Protein AF-A0A3B0YY53-F1 (afdb_monomer_lite)

Sequence (146 aa):
MTKHFKSIISTAMLLATLGLGVSSASVAAGEPSLGHKIKDALTNKHGYNKHGFDRRGYNRYGYNKHGYDRNGYNQRGLNKHGQRANGYKRGHYNRNGYNRNGYNRLGYNKHGYNQRGYNRHGINSRGRYLKRHDRRIRHRRRVRSH

pLDDT: mean 70.24, std 18.64, range [37.22, 94.38]

Radius of gyration: 38.45 Å; chains: 1; bounding box: 75×38×125 Å

Secondary structure (DSSP, 8-state):
---------------------------------HHHHHHHHTB-TTS-BTTSB-TTSBBTTS-BTTSB-TTSBBTTSBBTTSBBTTSBBTTSBBTTSBBTTS-BTTSB-TTS-BTTSB-TTSBBTTSPBPHHHHHHHHHHHHHT--

Organism: NCBI:txid652676

Structure (mmCIF, N/CA/C/O backbone):
data_AF-A0A3B0YY53-F1
#
_entry.id   AF-A0A3B0YY53-F1
#
loop_
_atom_site.group_PDB
_atom_site.id
_atom_site.type_symbol
_atom_site.label_atom_id
_atom_site.label_alt_id
_atom_site.label_comp_id
_atom_site.label_asym_id
_atom_site.label_entity_id
_atom_site.label_seq_id
_atom_site.pdbx_PDB_ins_code
_atom_site.Cartn_x
_atom_site.Cartn_y
_atom_site.Cartn_z
_atom_site.occupancy
_atom_site.B_iso_or_equiv
_atom_site.auth_seq_id
_atom_site.auth_comp_id
_atom_site.auth_asym_id
_atom_site.auth_atom_id
_atom_site.pdbx_PDB_model_num
ATOM 1 N N . MET A 1 1 ? -4.020 1.609 84.030 1.00 39.28 1 MET A N 1
ATOM 2 C CA . MET A 1 1 ? -2.943 1.525 83.015 1.00 39.28 1 MET A CA 1
ATOM 3 C C . MET A 1 1 ? -2.758 0.049 82.704 1.00 39.28 1 MET A C 1
ATOM 5 O O . MET A 1 1 ? -2.604 -0.692 83.650 1.00 39.28 1 MET A O 1
ATOM 9 N N . THR A 1 2 ? -2.849 -0.510 81.507 1.00 41.22 2 THR A N 1
ATOM 10 C CA . THR A 1 2 ? -2.841 -0.034 80.121 1.00 41.22 2 THR A CA 1
ATOM 11 C C . THR A 1 2 ? -3.139 -1.274 79.273 1.00 41.22 2 THR A C 1
ATOM 13 O O . THR A 1 2 ? -2.523 -2.289 79.557 1.00 41.22 2 THR A O 1
ATOM 16 N N . LYS A 1 3 ? -3.959 -1.125 78.216 1.00 45.88 3 LYS A N 1
ATOM 17 C CA . LYS A 1 3 ? -3.710 -1.634 76.844 1.00 45.88 3 LYS A CA 1
ATOM 18 C C . LYS A 1 3 ? -3.548 -3.165 76.691 1.00 45.88 3 LYS A C 1
ATOM 20 O O . LYS A 1 3 ? -2.757 -3.785 77.366 1.00 45.88 3 LYS A O 1
ATOM 25 N N . HIS A 1 4 ? -4.080 -3.876 75.712 1.00 46.91 4 HIS A N 1
ATOM 26 C CA . HIS A 1 4 ? -4.929 -3.665 74.546 1.00 46.91 4 HIS A CA 1
ATOM 27 C C . HIS A 1 4 ? -4.781 -4.978 73.748 1.00 46.91 4 HIS A C 1
ATOM 29 O O . HIS A 1 4 ? -3.714 -5.582 73.787 1.00 46.91 4 HIS A O 1
ATOM 35 N N . PHE A 1 5 ? -5.787 -5.313 72.937 1.00 46.19 5 PHE A N 1
ATOM 36 C CA . PHE A 1 5 ? -5.655 -6.040 71.665 1.00 46.19 5 PHE A CA 1
ATOM 37 C C . PHE A 1 5 ? -4.968 -7.419 71.656 1.00 46.19 5 PHE A C 1
ATOM 39 O O . PHE A 1 5 ? -3.747 -7.513 71.731 1.00 46.19 5 PHE A O 1
ATOM 46 N N . LYS A 1 6 ? -5.759 -8.458 71.341 1.00 47.47 6 LYS A N 1
ATOM 47 C CA . LYS A 1 6 ? -5.551 -9.415 70.223 1.00 47.47 6 LYS A CA 1
ATOM 48 C C . LYS A 1 6 ? -6.680 -10.467 70.266 1.00 47.47 6 LYS A C 1
ATOM 50 O O . LYS A 1 6 ? -6.771 -11.232 71.209 1.00 47.47 6 LYS A O 1
ATOM 55 N N . SER A 1 7 ? -7.638 -10.410 69.332 1.00 42.72 7 SER A N 1
ATOM 56 C CA . SER A 1 7 ? -7.668 -11.268 68.122 1.00 42.72 7 SER A CA 1
ATOM 57 C C . SER A 1 7 ? -8.617 -12.477 68.301 1.00 42.72 7 SER A C 1
ATOM 59 O O . SER A 1 7 ? -8.204 -13.527 68.770 1.00 42.72 7 SER A O 1
ATOM 61 N N . ILE A 1 8 ? -9.943 -12.354 68.144 1.00 50.94 8 ILE A N 1
ATOM 62 C CA . ILE A 1 8 ? -10.752 -12.507 66.899 1.00 50.94 8 ILE A CA 1
ATOM 63 C C . ILE A 1 8 ? -10.548 -13.834 66.113 1.00 50.94 8 ILE A C 1
ATOM 65 O O . ILE A 1 8 ? -11.312 -14.116 65.201 1.00 50.94 8 ILE A O 1
ATOM 69 N N . ILE A 1 9 ? -9.620 -14.726 66.482 1.00 48.22 9 ILE A N 1
ATOM 70 C CA . ILE A 1 9 ? -9.306 -15.912 65.646 1.00 48.22 9 ILE A CA 1
ATOM 71 C C . ILE A 1 9 ? -9.806 -17.257 66.216 1.00 48.22 9 ILE A C 1
ATOM 73 O O . ILE A 1 9 ? -9.736 -18.271 65.534 1.00 48.22 9 ILE A O 1
ATOM 77 N N . SER A 1 10 ? -10.421 -17.309 67.401 1.00 42.78 10 SER A N 1
ATOM 78 C CA . SER A 1 10 ? -10.832 -18.595 68.006 1.00 42.78 10 SER A CA 1
ATOM 79 C C . SER A 1 10 ? -12.336 -18.906 67.946 1.00 42.78 10 SER A C 1
ATOM 81 O O . SER A 1 10 ? -12.850 -19.598 68.817 1.00 42.78 10 SER A O 1
ATOM 83 N N . THR A 1 11 ? -13.060 -18.414 66.937 1.00 47.97 11 THR A N 1
ATOM 84 C CA . THR A 1 11 ? -14.425 -18.884 66.600 1.00 47.97 11 THR A CA 1
ATOM 85 C C . THR A 1 11 ? -14.417 -19.808 65.379 1.00 47.97 11 THR A C 1
ATOM 87 O O . THR A 1 11 ? -15.397 -19.916 64.645 1.00 47.97 11 THR A O 1
ATOM 90 N N . ALA A 1 12 ? -13.292 -20.483 65.145 1.00 43.09 12 ALA A N 1
ATOM 91 C CA . ALA A 1 12 ? -13.251 -21.661 64.299 1.00 43.09 12 ALA A CA 1
ATOM 92 C C . ALA A 1 12 ? -13.717 -22.875 65.116 1.00 43.09 12 ALA A C 1
ATOM 94 O O . ALA A 1 12 ? -13.235 -23.097 66.221 1.00 43.09 12 ALA A O 1
ATOM 95 N N . MET A 1 13 ? -14.594 -23.673 64.508 1.00 48.56 13 MET A N 1
ATOM 96 C CA . MET A 1 13 ? -15.033 -25.004 64.942 1.00 48.56 13 MET A CA 1
ATOM 97 C C . MET A 1 13 ? -15.995 -25.088 66.129 1.00 48.56 13 MET A C 1
ATOM 99 O O . MET A 1 13 ? -15.588 -25.318 67.257 1.00 48.56 13 MET A O 1
ATOM 103 N N . LEU A 1 14 ? -17.293 -25.085 65.832 1.00 43.91 14 LEU A N 1
ATOM 104 C CA . LEU A 1 14 ? -18.275 -25.966 66.480 1.00 43.91 14 LEU A CA 1
ATOM 105 C C . LEU A 1 14 ? -19.521 -25.960 65.584 1.00 43.91 14 LEU A C 1
ATOM 107 O O . LEU A 1 14 ? -20.269 -24.996 65.534 1.00 43.91 14 LEU A O 1
ATOM 111 N N . LEU A 1 15 ? -19.567 -26.866 64.613 1.00 45.25 15 LEU A N 1
ATOM 112 C CA . LEU A 1 15 ? -20.169 -28.201 64.703 1.00 45.25 15 LEU A CA 1
ATOM 113 C C . LEU A 1 15 ? -21.525 -28.185 63.991 1.00 45.25 15 LEU A C 1
ATOM 115 O O . LEU A 1 15 ? -22.517 -27.642 64.469 1.00 45.25 15 LEU A O 1
ATOM 119 N N . ALA A 1 16 ? -21.508 -28.783 62.800 1.00 45.69 16 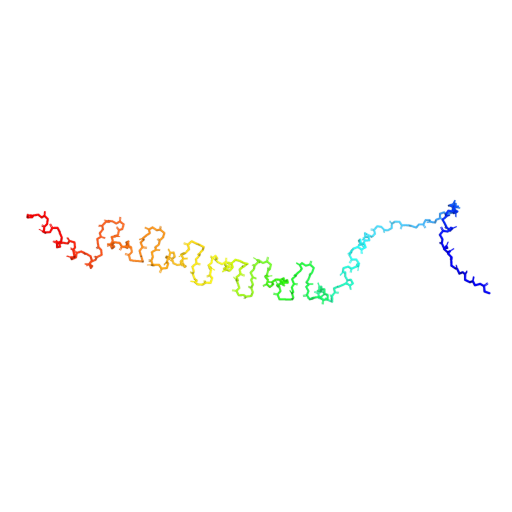ALA A N 1
ATOM 120 C CA . ALA A 1 16 ? -22.678 -29.120 62.017 1.00 45.69 16 ALA A CA 1
ATOM 121 C C . ALA A 1 16 ? -23.669 -29.900 62.887 1.00 45.69 16 ALA A C 1
ATOM 123 O O . ALA A 1 16 ? -23.350 -30.978 63.388 1.00 45.69 16 ALA A O 1
ATOM 124 N N . THR A 1 17 ? -24.869 -29.356 63.050 1.00 47.91 17 THR A N 1
ATOM 125 C CA . THR A 1 17 ? -26.007 -30.083 63.604 1.00 47.91 17 THR A CA 1
ATOM 126 C C . THR A 1 17 ? -27.105 -30.139 62.553 1.00 47.91 17 THR A C 1
ATOM 128 O O . THR A 1 17 ? -27.501 -29.144 61.952 1.00 47.91 17 THR A O 1
ATOM 131 N N . LEU A 1 18 ? -27.485 -31.382 62.279 1.00 47.38 18 LEU A N 1
ATOM 132 C CA . LEU A 1 18 ? -28.494 -31.851 61.347 1.00 47.38 18 LEU A CA 1
ATOM 133 C C . LEU A 1 18 ? -29.833 -31.133 61.553 1.00 47.38 18 LEU A C 1
ATOM 135 O O . LEU A 1 18 ? -30.328 -31.054 62.673 1.00 47.38 18 LEU A O 1
ATOM 139 N N . GLY A 1 19 ? -30.453 -30.683 60.463 1.00 37.22 19 GLY A N 1
ATOM 140 C CA . GLY A 1 19 ? -31.774 -30.071 60.511 1.00 37.22 19 GLY A CA 1
ATOM 141 C C . GLY A 1 19 ? -32.479 -30.127 59.163 1.00 37.22 19 GLY A C 1
ATOM 142 O O . GLY A 1 19 ? -32.198 -29.317 58.293 1.00 37.22 19 GLY A O 1
ATOM 143 N N . LEU A 1 20 ? -33.367 -31.117 59.042 1.00 40.38 20 LEU A N 1
ATOM 144 C CA . LEU A 1 20 ? -34.712 -31.046 58.456 1.00 40.38 20 LEU A CA 1
ATOM 145 C C . LEU A 1 20 ? -34.868 -30.389 57.072 1.00 40.38 20 LEU A C 1
ATOM 147 O O . LEU A 1 20 ? -34.657 -29.199 56.868 1.00 40.38 20 LEU A O 1
ATOM 151 N N . GLY A 1 21 ? -35.329 -31.204 56.123 1.00 44.34 21 GLY A N 1
ATOM 152 C CA . GLY A 1 21 ? -35.610 -30.789 54.759 1.00 44.34 21 GLY A CA 1
ATOM 153 C C . GLY A 1 21 ? -36.740 -29.774 54.601 1.00 44.34 21 GLY A C 1
ATOM 154 O O . GLY A 1 21 ? -37.571 -29.572 55.478 1.00 44.34 21 GLY A O 1
ATOM 155 N N . VAL A 1 22 ? -36.794 -29.217 53.394 1.00 38.56 22 VAL A N 1
ATOM 156 C CA . VAL A 1 22 ? -38.011 -28.718 52.754 1.00 38.56 22 VAL A CA 1
ATOM 157 C C . VAL A 1 22 ? -37.838 -28.857 51.246 1.00 38.56 22 VAL A C 1
ATOM 159 O O . VAL A 1 22 ? -36.915 -28.312 50.643 1.00 38.56 22 VAL A O 1
ATOM 162 N N . SER A 1 23 ? -38.739 -29.636 50.656 1.00 49.38 23 SER A N 1
ATOM 163 C CA . SER A 1 23 ? -38.983 -29.742 49.225 1.00 49.38 23 SER A CA 1
ATOM 164 C C . SER A 1 23 ? -39.189 -28.368 48.591 1.00 49.38 23 SER A C 1
ATOM 166 O O . SER A 1 23 ? -39.955 -27.559 49.106 1.00 49.38 23 SER A O 1
ATOM 168 N N . SER A 1 24 ? -38.620 -28.135 47.410 1.00 37.81 24 SER A N 1
ATOM 169 C CA . SER A 1 24 ? -39.294 -27.310 46.403 1.00 37.81 24 SER A CA 1
ATOM 170 C C . SER A 1 24 ? -38.782 -27.621 44.997 1.00 37.81 24 SER A C 1
ATOM 172 O O . SER A 1 24 ? -37.591 -27.600 44.708 1.00 37.81 24 SER A O 1
ATOM 174 N N . ALA A 1 25 ? -39.757 -27.990 44.170 1.00 38.81 25 ALA A N 1
ATOM 175 C CA . ALA A 1 25 ? -39.775 -28.143 42.724 1.00 38.81 25 ALA A CA 1
ATOM 176 C C . ALA A 1 25 ? -38.559 -27.606 41.948 1.00 38.81 25 ALA A C 1
ATOM 178 O O . ALA A 1 25 ? -38.327 -26.402 41.846 1.00 38.81 25 ALA A O 1
ATOM 179 N N . SER A 1 26 ? -37.873 -28.516 41.261 1.00 40.53 26 SER A N 1
ATOM 180 C CA . SER A 1 26 ? -36.994 -28.216 40.137 1.00 40.53 26 SER A CA 1
ATOM 181 C C . SER A 1 26 ? -37.820 -27.787 38.916 1.00 40.53 26 SER A C 1
ATOM 183 O O . SER A 1 26 ? -38.028 -28.553 37.976 1.00 40.53 26 SER A O 1
ATOM 185 N N . VAL A 1 27 ? -38.281 -26.533 38.895 1.00 41.53 27 VAL A N 1
ATOM 186 C CA . VAL A 1 27 ? -38.627 -25.879 37.626 1.00 41.53 27 VAL A CA 1
ATOM 187 C C . VAL A 1 27 ? -37.312 -25.514 36.948 1.00 41.53 27 VAL A C 1
ATOM 189 O O . VAL A 1 27 ? -3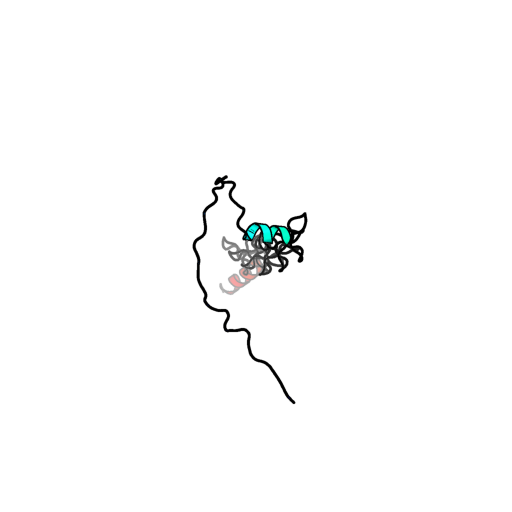6.651 -24.536 37.288 1.00 41.53 27 VAL A O 1
ATOM 192 N N . ALA A 1 28 ? -36.919 -26.359 35.998 1.00 41.69 28 ALA A N 1
ATOM 193 C CA . ALA A 1 28 ? -35.795 -26.158 35.100 1.00 41.69 28 ALA A CA 1
ATOM 194 C C . ALA A 1 28 ? -36.073 -24.994 34.128 1.00 41.69 28 ALA A C 1
ATOM 196 O O . ALA A 1 28 ? -36.286 -25.191 32.935 1.00 41.69 28 ALA A O 1
ATOM 197 N N . ALA A 1 29 ? -36.056 -23.763 34.633 1.00 41.75 29 ALA A N 1
ATOM 198 C CA . ALA A 1 29 ? -35.690 -22.602 33.837 1.00 41.75 29 ALA A CA 1
ATOM 199 C C . ALA A 1 29 ? -34.184 -22.430 34.039 1.00 41.75 29 ALA A C 1
ATOM 201 O O . ALA A 1 29 ? -33.741 -22.153 35.150 1.00 41.75 29 ALA A O 1
ATOM 202 N N . GLY A 1 30 ? -33.387 -22.694 33.000 1.00 44.03 30 GLY A N 1
ATOM 203 C CA . GLY A 1 30 ? -31.932 -22.580 33.071 1.00 44.03 30 GLY A CA 1
ATOM 204 C C . GLY A 1 30 ? -31.527 -21.200 33.582 1.00 44.03 30 GLY A C 1
ATOM 205 O O . GLY A 1 30 ? -31.584 -20.228 32.831 1.00 44.03 30 GLY A O 1
ATOM 206 N N . GLU A 1 31 ? -31.140 -21.126 34.859 1.00 45.38 31 GLU A N 1
ATOM 207 C CA . GLU A 1 31 ? -30.597 -19.924 35.481 1.00 45.38 31 GLU A CA 1
ATOM 208 C C . GLU A 1 31 ? -29.462 -19.411 34.586 1.00 45.38 31 GLU A C 1
ATOM 210 O O . GLU A 1 31 ? -28.474 -20.131 34.378 1.00 45.38 31 GLU A O 1
ATOM 215 N N . PRO A 1 32 ? -29.563 -18.195 34.017 1.00 49.69 32 PRO A N 1
ATOM 216 C CA . PRO A 1 32 ? -28.441 -17.615 33.310 1.00 49.69 32 PRO A CA 1
ATOM 217 C C . PRO A 1 32 ? -27.302 -17.518 34.319 1.00 49.69 32 PRO A C 1
ATOM 219 O O . PRO A 1 32 ? -27.423 -16.837 35.341 1.00 49.69 32 PRO A O 1
ATOM 222 N N . SER A 1 33 ? -26.224 -18.260 34.044 1.00 55.44 33 SER A N 1
ATOM 223 C CA . SER A 1 33 ? -25.061 -18.374 34.923 1.00 55.44 33 SER A CA 1
ATOM 224 C C . SER A 1 33 ? -24.681 -17.005 35.476 1.00 55.44 33 SER A C 1
ATOM 226 O O . SER A 1 33 ? -24.724 -16.015 34.749 1.00 55.44 33 SER A O 1
ATOM 228 N N . LEU A 1 34 ? -24.309 -16.935 36.756 1.00 50.62 34 LEU A N 1
ATOM 229 C CA . LEU A 1 34 ? -24.021 -15.697 37.501 1.00 50.62 34 LEU A CA 1
ATOM 230 C C . LEU A 1 34 ? -23.142 -14.687 36.720 1.00 50.62 34 LEU A C 1
ATOM 232 O O . LEU A 1 34 ? -23.264 -13.476 36.881 1.00 50.62 34 LEU A O 1
ATOM 236 N N . GLY A 1 35 ? -22.300 -15.179 35.803 1.00 52.78 35 GLY A N 1
ATOM 237 C CA . GLY A 1 35 ? -21.492 -14.373 34.888 1.00 52.78 35 GLY A CA 1
ATOM 238 C C . GLY A 1 35 ? -22.247 -13.607 33.787 1.00 52.78 35 GLY A C 1
ATOM 239 O O . GLY A 1 35 ? -21.655 -12.695 33.215 1.00 52.78 35 GLY A O 1
ATOM 240 N N . HIS A 1 36 ? -23.500 -13.934 33.462 1.00 49.69 36 HIS A N 1
ATOM 241 C CA . HIS A 1 36 ? -24.369 -13.161 32.562 1.00 49.69 36 HIS A CA 1
ATOM 242 C C . HIS A 1 36 ? -25.027 -11.984 33.293 1.00 49.69 36 HIS A C 1
ATOM 244 O O . HIS A 1 36 ? -24.934 -10.859 32.807 1.00 49.69 36 HIS A O 1
ATOM 250 N N . LYS A 1 37 ? -25.551 -12.201 34.510 1.00 51.56 37 LYS A N 1
ATOM 251 C CA . LYS A 1 37 ? -26.177 -11.143 35.332 1.00 51.56 37 LYS A CA 1
ATOM 252 C C . LYS A 1 37 ? -25.212 -9.978 35.626 1.00 51.56 37 LYS A C 1
ATOM 254 O O . LYS A 1 37 ? -25.613 -8.820 35.598 1.00 51.56 37 LYS A O 1
ATOM 259 N N . ILE A 1 38 ? -23.917 -10.259 35.819 1.00 54.19 38 ILE A N 1
ATOM 260 C CA . ILE A 1 38 ? -22.887 -9.220 36.043 1.00 54.19 38 ILE A CA 1
ATOM 261 C C . ILE A 1 38 ? -22.572 -8.427 34.757 1.00 54.19 38 ILE A C 1
ATOM 263 O O . ILE A 1 38 ? -22.243 -7.243 34.817 1.00 54.19 38 ILE A O 1
ATOM 267 N N . LYS A 1 39 ? -22.658 -9.055 33.577 1.00 52.38 39 LYS A N 1
ATOM 268 C CA . LYS A 1 39 ? -22.300 -8.417 32.294 1.00 52.38 39 LYS A CA 1
ATOM 269 C C . LYS A 1 39 ? -23.371 -7.439 31.821 1.00 52.38 39 LYS A C 1
ATOM 271 O O . LYS A 1 39 ? -23.022 -6.373 31.308 1.00 52.38 39 LYS A O 1
ATOM 276 N N . ASP A 1 40 ? -24.634 -7.776 32.053 1.00 55.16 40 ASP A N 1
ATOM 277 C CA . ASP A 1 40 ? -25.769 -6.916 31.714 1.00 55.16 40 ASP A CA 1
ATOM 278 C C . ASP A 1 40 ? -25.823 -5.681 32.633 1.00 55.16 40 ASP A C 1
ATOM 280 O O . ASP A 1 40 ? -26.140 -4.589 32.176 1.00 55.16 40 ASP A O 1
ATOM 284 N N . ALA A 1 41 ? -25.371 -5.801 33.888 1.00 57.84 41 ALA A N 1
ATOM 285 C CA . ALA A 1 41 ? -25.250 -4.667 34.812 1.00 57.84 41 ALA A CA 1
ATOM 286 C C . ALA A 1 41 ? -24.133 -3.662 34.442 1.00 57.84 41 ALA A C 1
ATOM 288 O O . ALA A 1 41 ? -24.160 -2.514 34.881 1.00 57.84 41 ALA A O 1
ATOM 289 N N . LEU A 1 42 ? -23.138 -4.069 33.642 1.00 59.59 42 LEU A N 1
ATOM 290 C CA . LEU A 1 42 ? -21.984 -3.235 33.264 1.00 59.59 42 LEU A CA 1
ATOM 291 C C . LEU A 1 42 ? -22.111 -2.586 31.876 1.00 59.59 42 LEU A C 1
ATOM 293 O O . LEU A 1 42 ? -21.199 -1.863 31.453 1.00 59.59 42 LEU A O 1
ATOM 297 N N . THR A 1 43 ? -23.198 -2.857 31.150 1.00 64.38 43 THR A N 1
ATOM 298 C CA . THR A 1 43 ? -23.445 -2.335 29.802 1.00 64.38 43 THR A CA 1
ATOM 299 C C . THR A 1 43 ? -24.663 -1.411 29.789 1.00 64.38 43 THR A C 1
ATOM 301 O O . THR A 1 43 ? -25.647 -1.629 30.482 1.00 64.38 43 THR A O 1
ATOM 304 N N . ASN A 1 44 ? -24.589 -0.318 29.029 1.00 71.06 44 ASN A N 1
ATOM 305 C CA . ASN A 1 44 ? -25.702 0.614 28.866 1.00 71.06 44 ASN A CA 1
ATOM 306 C C . ASN A 1 44 ? -26.841 -0.019 28.038 1.00 71.06 44 ASN A C 1
ATOM 308 O O . ASN A 1 44 ? -26.674 -1.086 27.451 1.00 71.06 44 ASN A O 1
ATOM 312 N N . LYS A 1 45 ? -27.978 0.682 27.902 1.00 70.62 45 LYS A N 1
ATOM 313 C CA . LYS A 1 45 ? -29.144 0.268 27.084 1.00 70.62 45 LYS A CA 1
ATOM 314 C C . LYS A 1 45 ? -28.797 -0.128 25.633 1.00 70.62 45 LYS A C 1
ATOM 316 O O . LYS A 1 45 ? -29.586 -0.785 24.965 1.00 70.62 45 LYS A O 1
ATOM 321 N N . HIS A 1 46 ? -27.623 0.263 25.143 1.00 70.00 46 HIS A N 1
ATOM 322 C CA . HIS A 1 46 ? -27.130 -0.031 23.801 1.00 70.00 46 HIS A CA 1
ATOM 323 C C . HIS A 1 46 ? -26.089 -1.169 23.761 1.00 70.00 46 HIS A C 1
ATOM 325 O O . HIS A 1 46 ? -25.507 -1.419 22.709 1.00 70.00 46 HIS A O 1
ATOM 331 N N . GLY A 1 47 ? -25.836 -1.862 24.877 1.00 78.00 47 GLY A N 1
ATOM 332 C CA . GLY A 1 47 ? -24.893 -2.981 24.957 1.00 78.00 47 GLY A CA 1
ATOM 333 C C . GLY A 1 47 ? -23.414 -2.575 25.000 1.00 78.00 47 GLY A C 1
ATOM 334 O O . GLY A 1 47 ? -22.550 -3.422 24.759 1.00 78.00 47 GLY A O 1
ATOM 335 N N . TYR A 1 48 ? -23.107 -1.305 25.296 1.00 79.44 48 TYR A N 1
ATOM 336 C CA . TYR A 1 48 ? -21.738 -0.791 25.424 1.00 79.44 48 TYR A CA 1
ATOM 337 C C . TYR A 1 48 ? -21.339 -0.627 26.888 1.00 79.44 48 TYR A C 1
ATOM 339 O O . TYR A 1 48 ? -22.124 -0.155 27.707 1.00 79.44 48 TYR A O 1
ATOM 347 N N . ASN A 1 49 ? -20.106 -0.992 27.225 1.00 80.12 49 ASN A N 1
ATOM 348 C CA . ASN A 1 49 ? -19.561 -0.822 28.568 1.00 80.12 49 ASN A CA 1
ATOM 349 C C . ASN A 1 49 ? -19.333 0.665 28.909 1.00 80.12 49 ASN A C 1
ATOM 351 O O . ASN A 1 49 ? -19.454 1.542 28.052 1.00 80.12 49 ASN A O 1
ATOM 355 N N . LYS A 1 50 ? -18.914 0.955 30.148 1.00 78.75 50 LYS A N 1
ATOM 356 C CA . LYS A 1 50 ? -18.546 2.316 30.603 1.00 78.75 50 LYS A CA 1
ATOM 357 C C . LYS A 1 50 ? -17.487 3.030 29.745 1.00 78.75 50 LYS A C 1
ATOM 359 O O . LYS A 1 50 ? -17.359 4.245 29.812 1.00 78.75 50 LYS A O 1
ATOM 364 N N . HIS A 1 51 ? -16.724 2.285 28.948 1.00 76.69 51 HIS A N 1
ATOM 365 C CA . HIS A 1 51 ? -15.714 2.810 28.028 1.00 76.69 51 HIS A CA 1
ATOM 366 C C . HIS A 1 51 ? -16.241 2.974 26.591 1.00 76.69 51 HIS A C 1
ATOM 368 O O . HIS A 1 51 ? -15.476 3.328 25.698 1.00 76.69 51 HIS A O 1
ATOM 374 N N . GLY A 1 52 ? -17.531 2.720 26.348 1.00 82.44 52 GLY A N 1
ATOM 375 C CA . GLY A 1 52 ? -18.172 2.881 25.046 1.00 82.44 52 GLY A CA 1
ATOM 376 C C . GLY A 1 52 ? -17.901 1.751 24.050 1.00 82.44 52 GLY A C 1
ATOM 377 O O . GLY A 1 52 ? -18.063 1.979 22.853 1.00 82.44 52 GLY A O 1
ATOM 378 N N . PHE A 1 53 ? -17.499 0.558 24.507 1.00 86.62 53 PHE A N 1
ATOM 379 C CA . PHE A 1 53 ? -17.236 -0.618 23.662 1.00 86.62 53 PHE A CA 1
ATOM 380 C C . PHE A 1 53 ? -18.264 -1.733 23.887 1.00 86.62 53 PHE A C 1
ATOM 382 O O . PHE A 1 53 ? -18.666 -1.987 25.020 1.00 86.62 53 PHE A O 1
ATOM 389 N N . ASP A 1 54 ? -18.675 -2.397 22.807 1.00 85.06 54 ASP A N 1
ATOM 390 C CA . ASP A 1 54 ? -19.596 -3.529 22.830 1.00 85.06 54 ASP A CA 1
ATOM 391 C C . ASP A 1 54 ? -18.943 -4.774 23.458 1.00 85.06 54 ASP A C 1
ATOM 393 O O . ASP A 1 54 ? -17.744 -4.805 23.760 1.00 85.06 54 ASP A O 1
ATOM 397 N N . ARG A 1 55 ? -19.719 -5.853 23.611 1.00 82.00 55 ARG A N 1
ATOM 398 C CA . ARG A 1 55 ? -19.223 -7.153 24.106 1.00 82.00 55 ARG A CA 1
ATOM 399 C C . ARG A 1 55 ? -18.059 -7.735 23.291 1.00 82.00 55 ARG A C 1
ATOM 401 O O . ARG A 1 55 ? -17.363 -8.618 23.785 1.00 82.00 55 ARG A O 1
ATOM 408 N N . ARG A 1 56 ? -17.865 -7.285 22.049 1.00 80.88 56 ARG A N 1
ATOM 409 C CA . ARG A 1 56 ? -16.779 -7.707 21.153 1.00 80.88 56 ARG A CA 1
ATOM 410 C C . ARG A 1 56 ? -15.591 -6.733 21.180 1.00 80.88 56 ARG A C 1
ATOM 412 O O . ARG A 1 56 ? -14.610 -6.973 20.484 1.00 80.88 56 ARG A O 1
ATOM 419 N N . GLY A 1 57 ? -15.651 -5.668 21.984 1.00 86.62 57 GLY A N 1
ATOM 420 C CA . GLY A 1 57 ? -14.591 -4.676 22.136 1.00 86.62 57 GLY A CA 1
ATOM 421 C C . GLY A 1 57 ? -14.581 -3.578 21.069 1.00 86.62 57 GLY A C 1
ATOM 422 O O . GLY A 1 57 ? -13.536 -2.954 20.881 1.00 86.62 57 GLY A O 1
ATOM 423 N N . TYR A 1 58 ? -15.698 -3.332 20.376 1.00 88.69 58 TYR A N 1
ATOM 424 C CA . TYR A 1 58 ? -15.835 -2.310 19.330 1.00 88.69 58 TYR A CA 1
ATOM 425 C C . TYR A 1 58 ? -16.759 -1.175 19.769 1.00 88.69 58 TYR A C 1
ATOM 427 O O . TYR A 1 58 ? -17.802 -1.403 20.372 1.00 88.69 58 TYR A O 1
ATOM 435 N N . ASN A 1 59 ? -16.388 0.061 19.460 1.00 87.50 59 ASN A N 1
ATOM 436 C CA . ASN A 1 59 ? -17.189 1.235 19.771 1.00 87.50 59 ASN A CA 1
ATOM 437 C C . ASN A 1 59 ? -18.425 1.346 18.863 1.00 87.50 59 ASN A C 1
ATOM 439 O O . ASN A 1 59 ? -18.618 0.555 17.937 1.00 87.50 59 ASN A O 1
ATOM 443 N N . ARG A 1 60 ? -19.254 2.369 19.096 1.00 85.94 60 ARG A N 1
ATOM 444 C CA . ARG A 1 60 ? -20.446 2.667 18.275 1.00 85.94 60 ARG A CA 1
ATOM 445 C C . ARG A 1 60 ? -20.171 2.869 16.781 1.00 85.94 60 ARG A C 1
ATOM 447 O O . ARG A 1 60 ? -21.074 2.725 15.972 1.00 85.94 60 ARG A O 1
ATOM 454 N N . TYR A 1 61 ? -18.934 3.202 16.424 1.00 82.44 61 TYR A N 1
ATOM 455 C CA . TYR A 1 61 ? -18.486 3.373 15.043 1.00 82.44 61 TYR A CA 1
ATOM 456 C C . TYR A 1 61 ? -17.884 2.085 14.461 1.00 82.44 61 TYR A C 1
ATOM 458 O O . TYR A 1 61 ? -17.381 2.093 13.343 1.00 82.44 61 TYR A O 1
ATOM 466 N N . GLY A 1 62 ? -17.908 0.979 15.210 1.00 87.31 62 GLY A N 1
ATOM 467 C CA . GLY A 1 62 ? -17.390 -0.312 14.776 1.00 87.31 62 GLY A CA 1
ATOM 468 C C . GLY A 1 62 ? -15.874 -0.466 14.889 1.00 87.31 62 GLY A C 1
ATOM 469 O O . GLY A 1 62 ? -15.352 -1.423 14.326 1.00 87.31 62 GLY A O 1
ATOM 470 N N . TYR A 1 63 ? -15.172 0.412 15.618 1.00 90.19 63 TYR A N 1
ATOM 471 C CA . TYR A 1 63 ? -13.715 0.362 15.807 1.00 90.19 63 TYR A CA 1
ATOM 472 C C . TYR A 1 63 ? -13.329 -0.092 17.216 1.00 90.19 63 TYR A C 1
ATOM 474 O O . TYR A 1 63 ? -13.930 0.323 18.204 1.00 90.19 63 TYR A O 1
ATOM 482 N N . ASN A 1 64 ? -12.297 -0.921 17.324 1.00 89.62 64 ASN A N 1
ATOM 483 C CA . ASN A 1 64 ? -11.739 -1.343 18.603 1.00 89.62 64 ASN A CA 1
ATOM 484 C C . ASN A 1 64 ? -10.939 -0.218 19.285 1.00 89.62 64 ASN A C 1
ATOM 486 O O . ASN A 1 64 ? -10.729 0.855 18.718 1.00 89.62 64 ASN A O 1
ATOM 490 N N . LYS A 1 65 ? -10.434 -0.477 20.498 1.00 88.25 65 LYS A N 1
ATOM 491 C CA . LYS A 1 65 ? -9.599 0.477 21.260 1.00 88.25 65 LYS A CA 1
ATOM 492 C C . LYS A 1 65 ? -8.330 0.946 20.531 1.00 88.25 65 LYS A C 1
ATOM 494 O O . LYS A 1 65 ? -7.758 1.965 20.890 1.00 88.25 65 LYS A O 1
ATOM 499 N N . HIS A 1 66 ? -7.884 0.199 19.523 1.00 86.75 66 HIS A N 1
ATOM 500 C CA . HIS A 1 66 ? -6.731 0.529 18.688 1.00 86.75 66 HIS A CA 1
ATOM 501 C C . HIS A 1 66 ? -7.128 1.265 17.395 1.00 86.75 66 HIS A C 1
ATOM 503 O O . HIS A 1 66 ? -6.266 1.545 16.565 1.00 86.75 66 HIS A O 1
ATOM 509 N N . GLY A 1 67 ? -8.414 1.576 17.211 1.00 88.94 67 GLY A N 1
ATOM 510 C CA . GLY A 1 67 ? -8.929 2.300 16.054 1.00 88.94 67 GLY A CA 1
ATOM 511 C C . GLY A 1 67 ? -9.106 1.451 14.794 1.00 88.94 67 GLY A C 1
ATOM 512 O O . GLY A 1 67 ? -9.183 2.028 13.713 1.00 88.94 67 GLY A O 1
ATOM 513 N N . TYR A 1 68 ? -9.164 0.118 14.905 1.00 90.31 68 TYR A N 1
ATOM 514 C CA . TYR A 1 68 ? -9.383 -0.797 13.774 1.00 90.31 68 TYR A CA 1
ATOM 515 C C . TYR A 1 68 ? -10.782 -1.410 13.804 1.00 90.31 68 TYR A C 1
ATOM 517 O O . TYR A 1 68 ? -11.285 -1.762 14.870 1.00 90.31 68 TYR A O 1
ATOM 525 N N . ASP A 1 69 ? -11.399 -1.534 12.636 1.00 89.62 69 ASP A N 1
ATOM 526 C CA . ASP A 1 69 ? -12.689 -2.180 12.446 1.00 89.62 69 ASP A CA 1
ATOM 527 C C . ASP A 1 69 ? -12.595 -3.703 12.634 1.00 89.62 69 ASP A C 1
ATOM 529 O O . ASP A 1 69 ? -11.526 -4.267 12.892 1.00 89.62 69 ASP A O 1
ATOM 533 N N . ARG A 1 70 ? -13.731 -4.390 12.489 1.00 88.88 70 ARG A N 1
ATOM 534 C CA . ARG A 1 70 ? -13.816 -5.859 12.594 1.00 88.88 70 ARG A CA 1
ATOM 535 C C . ARG A 1 70 ? -12.983 -6.597 11.544 1.00 88.88 70 ARG A C 1
ATOM 537 O O . ARG A 1 70 ? -12.641 -7.755 11.753 1.00 88.88 70 ARG A O 1
ATOM 544 N N . ASN A 1 71 ? -12.640 -5.923 10.450 1.00 84.25 71 ASN A N 1
ATOM 545 C CA . ASN A 1 71 ? -11.801 -6.439 9.375 1.00 84.25 71 ASN A CA 1
ATOM 546 C C . ASN A 1 71 ? -10.312 -6.091 9.582 1.00 84.25 71 ASN A C 1
ATOM 548 O O . ASN A 1 71 ? -9.470 -6.467 8.767 1.00 84.25 71 ASN A O 1
ATOM 552 N N . GLY A 1 72 ? -9.965 -5.387 10.665 1.00 88.06 72 GLY A N 1
ATOM 553 C CA . GLY A 1 72 ? -8.600 -4.987 10.988 1.00 88.06 72 GLY A CA 1
ATOM 554 C C . GLY A 1 72 ? -8.115 -3.727 10.266 1.00 88.06 72 GLY A C 1
ATOM 555 O O . GLY A 1 72 ? -6.901 -3.527 10.188 1.00 88.06 72 GLY A O 1
ATOM 556 N N . TYR A 1 73 ? -9.012 -2.878 9.756 1.00 87.38 73 TYR A N 1
ATOM 557 C CA . TYR A 1 73 ? -8.697 -1.628 9.055 1.00 87.38 73 TYR A CA 1
ATOM 558 C C . TYR A 1 73 ? -9.142 -0.397 9.849 1.00 87.38 73 TYR A C 1
ATOM 560 O O . TYR A 1 73 ? -10.213 -0.361 10.439 1.00 87.38 73 TYR A O 1
ATOM 568 N N . ASN A 1 74 ? -8.315 0.643 9.871 1.00 87.00 74 ASN A N 1
ATOM 569 C CA . ASN A 1 74 ? -8.656 1.902 10.525 1.00 87.00 74 ASN A CA 1
ATOM 570 C C . ASN A 1 74 ? -9.646 2.741 9.700 1.00 87.00 74 ASN A C 1
ATOM 572 O O . ASN A 1 74 ? -9.986 2.391 8.573 1.00 87.00 74 ASN A O 1
ATOM 576 N N . GLN A 1 75 ? -10.057 3.901 10.220 1.00 84.06 75 GLN A N 1
ATOM 577 C CA . GLN A 1 75 ? -10.938 4.846 9.509 1.00 84.06 75 GLN A CA 1
ATOM 578 C C . GLN A 1 75 ? -10.420 5.283 8.127 1.00 84.06 75 GLN A C 1
ATOM 580 O O . GLN A 1 75 ? -11.195 5.678 7.264 1.00 84.06 75 GLN A O 1
ATOM 585 N N . ARG A 1 76 ? -9.107 5.190 7.881 1.00 79.00 76 ARG A N 1
ATOM 586 C CA . ARG A 1 76 ? -8.488 5.480 6.575 1.00 79.00 76 ARG A CA 1
ATOM 587 C C . ARG A 1 76 ? -8.441 4.251 5.655 1.00 79.00 76 ARG A C 1
ATOM 589 O O . ARG A 1 76 ? -7.815 4.307 4.593 1.00 79.00 76 ARG A O 1
ATOM 596 N N . GLY A 1 77 ? -9.052 3.142 6.067 1.00 82.38 77 GLY A N 1
ATOM 597 C CA . GLY A 1 77 ? -9.056 1.863 5.368 1.00 82.38 77 GLY A CA 1
ATOM 598 C C . GLY A 1 77 ? -7.701 1.157 5.371 1.00 82.38 77 GLY A C 1
ATOM 599 O O . GLY A 1 77 ? -7.433 0.406 4.439 1.00 82.38 77 GLY A O 1
ATOM 600 N N . LEU A 1 78 ? -6.819 1.427 6.345 1.00 82.12 78 LEU A N 1
ATOM 601 C CA . LEU A 1 78 ? -5.472 0.847 6.445 1.00 82.12 78 LEU A CA 1
ATOM 602 C C . LEU A 1 78 ? -5.372 -0.142 7.609 1.00 82.12 78 LEU A C 1
ATOM 604 O O . LEU A 1 78 ? -5.800 0.168 8.718 1.00 82.12 78 LEU A O 1
ATOM 608 N N . ASN A 1 79 ? -4.748 -1.295 7.382 1.00 85.12 79 ASN A N 1
ATOM 609 C CA . ASN A 1 79 ? -4.438 -2.252 8.437 1.00 85.12 79 ASN A CA 1
ATOM 610 C C . ASN A 1 79 ? -3.247 -1.797 9.296 1.00 85.12 79 ASN A C 1
ATOM 612 O O . ASN A 1 79 ? -2.586 -0.799 8.995 1.00 85.12 79 ASN A O 1
ATOM 616 N N . LYS A 1 80 ? -2.920 -2.577 10.335 1.00 84.62 80 LYS A N 1
ATOM 617 C CA . LYS A 1 80 ? -1.774 -2.327 11.232 1.00 84.62 80 LYS A CA 1
ATOM 618 C C . LYS A 1 80 ? -0.411 -2.206 10.533 1.00 84.62 80 LYS A C 1
ATOM 620 O O . LYS A 1 80 ? 0.527 -1.666 11.102 1.00 84.62 80 LYS A O 1
ATOM 625 N N . HIS A 1 81 ? -0.297 -2.693 9.297 1.00 80.62 81 HIS A N 1
ATOM 626 C CA . HIS A 1 81 ? 0.904 -2.610 8.461 1.00 80.62 81 HIS A CA 1
ATOM 627 C C . HIS A 1 81 ? 0.825 -1.495 7.400 1.00 80.62 81 HIS A C 1
ATOM 629 O O . HIS A 1 81 ? 1.656 -1.444 6.491 1.00 80.62 81 HIS A O 1
ATOM 635 N N . GLY A 1 82 ? -0.186 -0.622 7.464 1.00 77.25 82 GLY A N 1
ATOM 636 C CA . GLY A 1 82 ? -0.390 0.464 6.505 1.00 77.25 82 GLY A CA 1
ATOM 637 C C . GLY A 1 82 ? -0.859 0.005 5.118 1.00 77.25 82 GLY A C 1
ATOM 638 O O . GLY A 1 82 ? -0.640 0.717 4.134 1.00 77.25 82 GLY A O 1
ATOM 639 N N . GLN A 1 83 ? -1.468 -1.180 5.012 1.00 76.50 83 GLN A N 1
ATOM 640 C CA . GLN A 1 83 ? -2.006 -1.732 3.763 1.00 76.50 83 GLN A CA 1
ATOM 641 C C . GLN A 1 83 ? -3.517 -1.526 3.698 1.00 76.50 83 GLN A C 1
ATOM 643 O O . GLN A 1 83 ? -4.219 -1.759 4.678 1.00 76.50 83 GLN A O 1
ATOM 648 N N . ARG A 1 84 ? -4.022 -1.111 2.538 1.00 77.62 84 ARG A N 1
ATOM 649 C CA . ARG A 1 84 ? -5.459 -1.021 2.275 1.00 77.62 84 ARG A CA 1
ATOM 650 C C . ARG A 1 84 ? -6.088 -2.398 2.099 1.00 7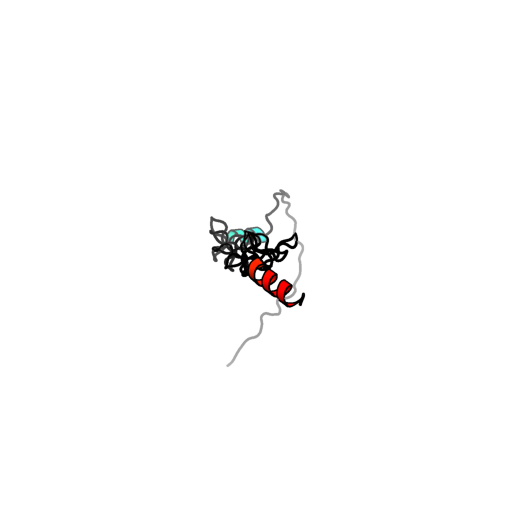7.62 84 ARG A C 1
ATOM 652 O O . ARG A 1 84 ? -5.387 -3.344 1.747 1.00 77.62 84 ARG A O 1
ATOM 659 N N . ALA A 1 85 ? -7.411 -2.477 2.243 1.00 72.06 85 ALA A N 1
ATOM 660 C CA . ALA A 1 85 ? -8.184 -3.702 2.005 1.00 72.06 85 ALA A CA 1
ATOM 661 C C . ALA A 1 85 ? -7.952 -4.320 0.615 1.00 72.06 85 ALA A C 1
ATOM 663 O O . ALA A 1 85 ? -7.951 -5.533 0.460 1.00 72.06 85 ALA A O 1
ATOM 664 N N . ASN A 1 86 ? -7.649 -3.493 -0.388 1.00 71.62 86 ASN A N 1
ATOM 665 C CA . ASN A 1 86 ? -7.297 -3.937 -1.737 1.00 71.62 86 ASN A CA 1
ATOM 666 C C . ASN A 1 86 ? -5.806 -4.312 -1.916 1.00 71.62 86 ASN A C 1
ATOM 668 O O . ASN A 1 86 ? -5.349 -4.478 -3.044 1.00 71.62 86 ASN A O 1
ATOM 672 N N . GLY A 1 87 ? -5.023 -4.399 -0.835 1.00 68.94 87 GLY A N 1
ATOM 673 C CA . GLY A 1 87 ? -3.610 -4.801 -0.844 1.00 68.94 87 GLY A CA 1
ATOM 674 C C . GLY A 1 87 ? -2.597 -3.691 -1.166 1.00 68.94 87 GLY A C 1
ATOM 675 O O . GLY A 1 87 ? -1.389 -3.950 -1.173 1.00 68.94 87 GLY A O 1
ATOM 676 N N . TYR A 1 88 ? -3.041 -2.452 -1.409 1.00 67.50 88 TYR A N 1
ATOM 677 C CA . TYR A 1 88 ? -2.162 -1.324 -1.751 1.00 67.50 88 TYR A CA 1
ATOM 678 C C . TYR A 1 88 ? -1.745 -0.522 -0.511 1.00 67.50 88 TYR A C 1
ATOM 680 O O . TYR A 1 88 ? -2.575 -0.152 0.317 1.00 67.50 88 TYR A O 1
ATOM 688 N N . LYS A 1 89 ? -0.452 -0.212 -0.380 1.00 67.38 89 LYS A N 1
ATOM 689 C CA . LYS A 1 89 ? 0.081 0.669 0.672 1.00 67.38 89 LYS A CA 1
ATOM 690 C C . LYS A 1 89 ? -0.285 2.135 0.400 1.00 67.38 89 LYS A C 1
ATOM 692 O O . LYS A 1 89 ? -0.658 2.509 -0.718 1.00 67.38 89 LYS A O 1
ATOM 697 N N . ARG A 1 90 ? -0.122 2.995 1.415 1.00 61.41 90 ARG A N 1
ATOM 698 C CA . ARG A 1 90 ? -0.094 4.462 1.242 1.00 61.41 90 ARG A CA 1
ATOM 699 C C . ARG A 1 90 ? 0.922 4.799 0.135 1.00 61.41 90 ARG A C 1
ATOM 701 O O . ARG A 1 90 ? 2.106 4.531 0.298 1.00 61.41 90 ARG A O 1
ATOM 708 N N . GLY A 1 91 ? 0.448 5.304 -1.008 1.00 65.25 91 GLY A N 1
ATOM 709 C CA . GLY A 1 91 ? 1.280 5.555 -2.196 1.00 65.25 91 GLY A CA 1
ATOM 710 C C . GLY A 1 91 ? 0.924 4.765 -3.464 1.00 65.25 91 GLY A C 1
ATOM 711 O O . GLY A 1 91 ? 1.681 4.839 -4.419 1.00 65.25 91 GLY A O 1
ATOM 712 N N . HIS A 1 92 ? -0.212 4.055 -3.513 1.00 77.81 92 HIS A N 1
ATOM 713 C CA . HIS A 1 92 ? -0.750 3.368 -4.710 1.00 77.81 92 HIS A CA 1
ATOM 714 C C . HIS A 1 92 ? -0.004 2.107 -5.185 1.00 77.81 92 HIS A C 1
ATOM 716 O O . HIS A 1 92 ? -0.381 1.565 -6.221 1.00 77.81 92 HIS A O 1
ATOM 722 N N . TYR A 1 93 ? 0.989 1.605 -4.441 1.00 81.50 93 TYR A N 1
ATOM 723 C CA . TYR A 1 93 ? 1.735 0.380 -4.774 1.00 81.50 93 TYR A CA 1
ATOM 724 C C . TYR A 1 93 ? 1.426 -0.761 -3.793 1.00 81.50 93 TYR A C 1
ATOM 726 O O . TYR A 1 93 ? 1.236 -0.530 -2.598 1.00 81.50 93 TYR A O 1
ATOM 734 N N . ASN A 1 94 ? 1.367 -1.995 -4.288 1.00 81.38 94 ASN A N 1
ATOM 735 C CA . ASN A 1 94 ? 1.175 -3.208 -3.497 1.00 81.38 94 ASN A CA 1
ATOM 736 C C . ASN A 1 94 ? 2.458 -3.604 -2.733 1.00 81.38 94 ASN A C 1
ATOM 738 O O . ASN A 1 94 ? 3.487 -2.929 -2.816 1.00 81.38 94 ASN A O 1
ATOM 742 N N . ARG A 1 95 ? 2.414 -4.710 -1.972 1.00 79.31 95 ARG A N 1
ATOM 743 C CA . ARG A 1 95 ? 3.580 -5.232 -1.223 1.00 79.31 95 ARG A CA 1
ATOM 744 C C . ARG A 1 95 ? 4.797 -5.494 -2.120 1.00 79.31 95 ARG A C 1
ATOM 746 O O . ARG A 1 95 ? 5.914 -5.264 -1.674 1.00 79.31 95 ARG A O 1
ATOM 753 N N . ASN A 1 96 ? 4.563 -5.892 -3.367 1.00 82.00 96 ASN A N 1
ATOM 754 C CA . ASN A 1 96 ? 5.594 -6.199 -4.356 1.00 82.00 96 ASN A CA 1
ATOM 755 C C . ASN A 1 96 ? 6.077 -4.947 -5.116 1.00 82.00 96 ASN A C 1
ATOM 757 O O . ASN A 1 96 ? 6.870 -5.059 -6.044 1.00 82.00 96 ASN A O 1
ATOM 761 N N . GLY A 1 97 ? 5.601 -3.753 -4.744 1.00 86.88 97 GLY A N 1
ATOM 762 C CA . GLY A 1 97 ? 6.022 -2.490 -5.341 1.00 86.88 97 GLY A CA 1
ATOM 763 C C . GLY A 1 97 ? 5.353 -2.151 -6.674 1.00 86.88 97 GLY A C 1
ATOM 764 O O . GLY A 1 97 ? 5.846 -1.259 -7.359 1.00 86.88 97 GLY A O 1
ATOM 765 N N . TYR A 1 98 ? 4.246 -2.810 -7.039 1.00 87.44 98 TYR A N 1
ATOM 766 C CA . TYR A 1 98 ? 3.498 -2.564 -8.280 1.00 87.44 98 TYR A CA 1
ATOM 767 C C . TYR A 1 98 ? 2.205 -1.789 -8.033 1.00 87.44 98 TYR A C 1
ATOM 769 O O . TYR A 1 98 ? 1.511 -2.014 -7.043 1.00 87.44 98 TYR A O 1
ATOM 777 N N . ASN A 1 99 ? 1.876 -0.871 -8.934 1.00 86.75 99 ASN A N 1
ATOM 778 C CA . ASN A 1 99 ? 0.645 -0.097 -8.902 1.00 86.75 99 ASN A CA 1
ATOM 779 C C . ASN A 1 99 ? -0.563 -0.928 -9.365 1.00 86.75 99 ASN A C 1
ATOM 781 O O . ASN A 1 99 ? -0.430 -2.097 -9.725 1.00 86.75 99 ASN A O 1
ATOM 785 N N . ARG A 1 100 ? -1.749 -0.306 -9.382 1.00 84.62 100 ARG A N 1
ATOM 786 C CA . ARG A 1 100 ? -2.996 -0.939 -9.850 1.00 84.62 100 ARG A CA 1
ATOM 787 C C . ARG A 1 100 ? -2.943 -1.472 -11.281 1.00 84.62 100 ARG A C 1
ATOM 789 O O . ARG A 1 100 ? -3.628 -2.437 -11.585 1.00 84.62 100 ARG A O 1
ATOM 796 N N . ASN A 1 101 ? -2.089 -0.893 -12.117 1.00 85.56 101 ASN A N 1
ATOM 797 C CA . ASN A 1 101 ? -1.890 -1.309 -13.502 1.00 85.56 101 ASN A CA 1
ATOM 798 C C . ASN A 1 101 ? -0.787 -2.378 -13.635 1.00 85.56 101 ASN A C 1
ATOM 800 O O . ASN A 1 101 ? -0.426 -2.752 -14.746 1.00 85.56 101 ASN A O 1
ATOM 804 N N . GLY A 1 102 ? -0.220 -2.856 -12.521 1.00 89.94 102 GLY A N 1
ATOM 805 C CA . GLY A 1 102 ? 0.833 -3.868 -12.514 1.00 89.94 102 GLY A CA 1
ATOM 806 C C . GLY A 1 102 ? 2.231 -3.339 -12.837 1.00 89.94 102 GLY A C 1
ATOM 807 O O . GLY A 1 102 ? 3.099 -4.144 -13.165 1.00 89.94 102 GLY A O 1
ATOM 808 N N . TYR A 1 103 ? 2.477 -2.027 -12.733 1.00 90.75 103 TYR A N 1
ATOM 809 C CA . TYR A 1 103 ? 3.781 -1.402 -12.997 1.00 90.75 103 TYR A CA 1
ATOM 810 C C . TYR A 1 103 ? 4.456 -0.916 -11.717 1.00 90.75 103 TYR A C 1
ATOM 812 O O . TYR A 1 103 ? 3.816 -0.346 -10.834 1.00 90.75 103 TYR A O 1
ATOM 820 N N . ASN A 1 104 ? 5.765 -1.123 -11.619 1.00 90.50 104 ASN A N 1
ATOM 821 C CA . ASN A 1 104 ? 6.575 -0.624 -10.520 1.00 90.50 104 ASN A CA 1
ATOM 822 C C . ASN A 1 104 ? 6.773 0.899 -10.605 1.00 90.50 104 ASN A C 1
ATOM 824 O O . ASN A 1 104 ? 6.349 1.553 -11.558 1.00 90.50 104 ASN A O 1
ATOM 828 N N . ARG A 1 105 ? 7.464 1.47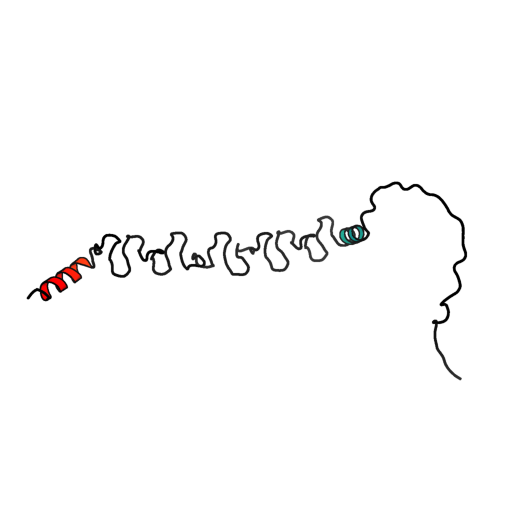2 -9.615 1.00 88.38 105 ARG A N 1
ATOM 829 C CA . ARG A 1 105 ? 7.803 2.908 -9.576 1.00 88.38 105 ARG A CA 1
ATOM 830 C C . ARG A 1 105 ? 8.585 3.410 -10.794 1.00 88.38 105 ARG A C 1
ATOM 832 O O . ARG A 1 105 ? 8.546 4.597 -11.086 1.00 88.38 105 ARG A O 1
ATOM 839 N N . LEU A 1 106 ? 9.291 2.519 -11.488 1.00 88.19 106 LEU A N 1
ATOM 840 C CA . LEU A 1 106 ? 10.046 2.824 -12.704 1.00 88.19 106 LEU A CA 1
ATOM 841 C C . LEU A 1 106 ? 9.194 2.667 -13.979 1.00 88.19 106 LEU A C 1
ATOM 843 O O . LEU A 1 106 ? 9.706 2.854 -15.079 1.00 88.19 106 LEU A O 1
ATOM 847 N N . GLY A 1 107 ? 7.914 2.307 -13.850 1.00 91.56 107 GLY A N 1
ATOM 848 C CA . GLY A 1 107 ? 6.997 2.118 -14.971 1.00 91.56 107 GLY A CA 1
ATOM 849 C C . GLY A 1 107 ? 7.120 0.766 -15.676 1.00 91.56 107 GLY A C 1
ATOM 850 O O . GLY A 1 107 ? 6.642 0.650 -16.801 1.00 91.56 107 GLY A O 1
ATOM 851 N N . TYR A 1 108 ? 7.733 -0.249 -15.053 1.00 93.69 108 TYR A N 1
ATOM 852 C CA . TYR A 1 108 ? 7.896 -1.595 -15.623 1.00 93.69 108 TYR A CA 1
ATOM 853 C C . TYR A 1 108 ? 7.041 -2.634 -14.899 1.00 93.69 108 TYR A C 1
ATOM 855 O O . TYR A 1 108 ? 6.917 -2.612 -13.675 1.00 93.69 108 TYR A O 1
ATOM 863 N N . ASN A 1 109 ? 6.459 -3.557 -15.658 1.00 93.69 109 ASN A N 1
ATOM 864 C CA . ASN A 1 109 ? 5.700 -4.680 -15.127 1.00 93.69 109 ASN A CA 1
ATOM 865 C C . ASN A 1 109 ? 6.618 -5.761 -14.530 1.00 93.69 109 ASN A C 1
ATOM 867 O O . ASN A 1 109 ? 7.845 -5.660 -14.587 1.00 93.69 109 ASN A O 1
ATOM 871 N N . LYS A 1 110 ? 6.020 -6.827 -13.984 1.00 93.94 110 LYS A N 1
ATOM 872 C CA . LYS A 1 110 ? 6.758 -7.966 -13.406 1.00 93.94 110 LYS A CA 1
ATOM 873 C C . LYS A 1 110 ? 7.711 -8.673 -14.380 1.00 93.94 110 LYS A C 1
ATOM 875 O O . LYS A 1 110 ? 8.634 -9.345 -13.944 1.00 93.94 110 LYS A O 1
ATOM 880 N N . HIS A 1 111 ? 7.493 -8.514 -15.683 1.00 92.81 111 HIS A N 1
ATOM 881 C CA . HIS A 1 111 ? 8.334 -9.066 -16.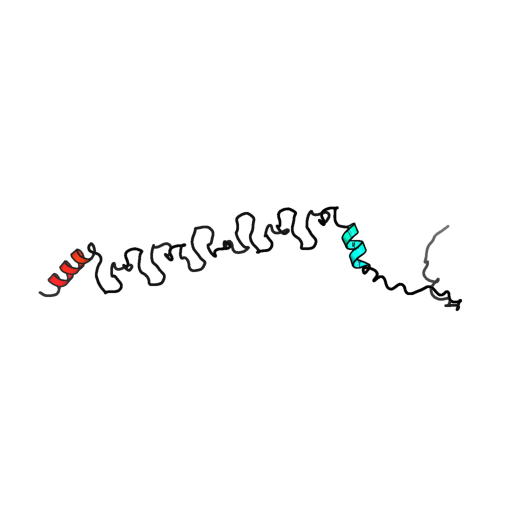745 1.00 92.81 111 HIS A CA 1
ATOM 882 C C . HIS A 1 111 ? 9.409 -8.076 -17.221 1.00 92.81 111 HIS A C 1
ATOM 884 O O . HIS A 1 111 ? 10.121 -8.354 -18.181 1.00 92.81 111 HIS A O 1
ATOM 890 N N . GLY A 1 112 ? 9.526 -6.909 -16.581 1.00 93.56 112 GLY A N 1
ATOM 891 C CA . GLY A 1 112 ? 10.515 -5.895 -16.927 1.00 93.56 112 GLY A CA 1
ATOM 892 C C . GLY A 1 112 ? 10.156 -5.044 -18.146 1.00 93.56 112 GLY A C 1
ATOM 893 O O . GLY A 1 112 ? 11.039 -4.362 -18.659 1.00 93.56 112 GLY A O 1
ATOM 894 N N . TYR A 1 113 ? 8.897 -5.039 -18.601 1.00 94.38 113 TYR A N 1
ATOM 895 C CA . TYR A 1 113 ? 8.435 -4.244 -19.747 1.00 94.38 113 TYR A CA 1
ATOM 896 C C . TYR A 1 113 ? 7.566 -3.065 -19.314 1.00 94.38 113 TYR A C 1
ATOM 898 O O . TYR A 1 113 ? 6.735 -3.181 -18.414 1.00 94.38 113 TYR A O 1
ATOM 906 N N . ASN A 1 114 ? 7.749 -1.921 -19.965 1.00 92.88 114 ASN A N 1
ATOM 907 C CA . ASN A 1 114 ? 6.918 -0.743 -19.756 1.00 92.88 114 ASN A CA 1
ATOM 908 C C . ASN A 1 114 ? 5.547 -0.884 -20.432 1.00 92.88 114 ASN A C 1
ATOM 910 O O . ASN A 1 114 ? 5.279 -1.854 -21.138 1.00 92.88 114 ASN A O 1
ATOM 914 N N . GLN A 1 115 ? 4.691 0.124 -20.267 1.00 90.81 115 GLN A N 1
ATOM 915 C CA . GLN A 1 115 ? 3.351 0.145 -20.868 1.00 90.81 115 GLN A CA 1
ATOM 916 C C . GLN A 1 115 ? 3.355 0.057 -22.405 1.00 90.81 115 GLN A C 1
ATOM 918 O O . GLN A 1 115 ? 2.363 -0.334 -23.009 1.00 90.81 115 GLN A O 1
ATOM 923 N N . ARG A 1 116 ? 4.480 0.384 -23.052 1.00 89.75 116 ARG A N 1
ATOM 924 C CA . ARG A 1 116 ? 4.672 0.263 -24.505 1.00 89.75 116 ARG A CA 1
ATOM 925 C C . ARG A 1 116 ? 5.249 -1.096 -24.923 1.00 89.75 116 ARG A C 1
ATOM 927 O O . ARG A 1 116 ? 5.514 -1.294 -26.104 1.00 89.75 116 ARG A O 1
ATOM 934 N N . GLY A 1 117 ? 5.480 -2.009 -23.980 1.00 93.12 117 GLY A N 1
ATOM 935 C CA . GLY A 1 117 ? 6.032 -3.336 -24.237 1.00 93.12 117 GLY A CA 1
ATOM 936 C C . GLY A 1 117 ? 7.550 -3.376 -24.423 1.00 93.12 117 GLY A C 1
ATOM 937 O O . GLY A 1 117 ? 8.044 -4.335 -25.004 1.00 93.12 117 GLY A O 1
ATOM 938 N N . TYR A 1 118 ? 8.297 -2.368 -23.954 1.00 92.75 118 TYR A N 1
ATOM 939 C CA . TYR A 1 118 ? 9.763 -2.317 -24.054 1.00 92.75 118 TYR A CA 1
ATOM 940 C C . TYR A 1 118 ? 10.429 -2.404 -22.683 1.00 92.75 118 TYR A C 1
ATOM 942 O O . TYR A 1 118 ? 9.956 -1.808 -21.714 1.00 92.75 118 TYR A O 1
ATOM 950 N N . ASN A 1 119 ? 11.545 -3.121 -22.609 1.00 92.12 119 ASN A N 1
ATOM 951 C CA . ASN A 1 119 ? 12.369 -3.204 -21.412 1.00 92.12 119 ASN A CA 1
ATOM 952 C C . ASN A 1 119 ? 13.225 -1.941 -21.214 1.00 92.12 119 ASN A C 1
ATOM 954 O O . ASN A 1 119 ? 13.186 -1.006 -22.019 1.00 92.12 119 ASN A O 1
ATOM 958 N N . ARG A 1 120 ? 14.033 -1.918 -20.148 1.00 88.94 120 ARG A N 1
ATOM 959 C CA . ARG A 1 120 ? 14.933 -0.792 -19.833 1.00 88.94 120 ARG A CA 1
ATOM 960 C C . ARG A 1 120 ? 15.946 -0.487 -20.946 1.00 88.94 120 ARG A C 1
ATOM 962 O O . ARG A 1 120 ? 16.384 0.649 -21.075 1.00 88.94 120 ARG A O 1
ATOM 969 N N . HIS A 1 121 ? 16.285 -1.477 -21.767 1.00 88.75 121 HIS A N 1
ATOM 970 C CA . HIS A 1 121 ? 17.180 -1.328 -22.917 1.00 88.75 121 HIS A CA 1
ATOM 971 C C . HIS A 1 121 ? 16.451 -0.876 -24.192 1.00 88.75 121 HIS A C 1
ATOM 973 O O . HIS A 1 121 ? 17.068 -0.759 -25.251 1.00 88.75 121 HIS A O 1
ATOM 979 N N . GLY A 1 122 ? 15.142 -0.627 -24.111 1.00 89.56 122 GLY A N 1
ATOM 980 C CA . GLY A 1 122 ? 14.325 -0.254 -25.256 1.00 89.56 122 GLY A CA 1
ATOM 981 C C . GLY A 1 122 ? 14.053 -1.422 -26.202 1.00 89.56 122 GLY A C 1
ATOM 982 O O . GLY A 1 122 ? 13.831 -1.174 -27.382 1.00 89.56 122 GLY A O 1
ATOM 983 N N . ILE A 1 123 ? 14.074 -2.666 -25.717 1.00 90.62 123 ILE A N 1
ATOM 984 C CA . ILE A 1 123 ? 13.848 -3.890 -26.503 1.00 90.62 123 ILE A CA 1
ATOM 985 C C . ILE A 1 123 ? 12.507 -4.505 -26.099 1.00 90.62 123 ILE A C 1
ATOM 987 O O . ILE A 1 123 ? 12.217 -4.620 -24.907 1.00 90.62 123 ILE A O 1
ATOM 991 N N . ASN A 1 124 ? 11.673 -4.875 -27.070 1.00 91.81 124 ASN A N 1
ATOM 992 C CA . ASN A 1 124 ? 10.411 -5.563 -26.797 1.00 91.81 124 ASN A CA 1
ATOM 993 C C . ASN A 1 124 ? 10.584 -7.084 -26.668 1.00 91.81 124 ASN A C 1
ATOM 995 O O . ASN A 1 124 ? 11.648 -7.629 -26.947 1.00 91.81 124 ASN A O 1
ATOM 999 N N . SER A 1 125 ? 9.515 -7.788 -26.296 1.00 87.69 125 SER A N 1
ATOM 1000 C CA . SER A 1 125 ? 9.519 -9.255 -26.162 1.00 87.69 125 SER A CA 1
ATOM 1001 C C . SER A 1 125 ? 9.859 -10.016 -27.450 1.00 87.69 125 SER A C 1
ATOM 1003 O O . SER A 1 125 ? 10.199 -11.189 -27.394 1.00 87.69 125 SER A O 1
ATOM 1005 N N . ARG A 1 126 ? 9.792 -9.353 -28.611 1.00 89.44 126 ARG A N 1
ATOM 1006 C CA . ARG A 1 126 ? 10.158 -9.898 -29.926 1.00 89.44 126 ARG A CA 1
ATOM 1007 C C . ARG A 1 126 ? 11.574 -9.493 -30.361 1.00 89.44 126 ARG A C 1
ATOM 1009 O O . ARG A 1 126 ? 11.891 -9.599 -31.540 1.00 89.44 126 ARG A O 1
ATOM 1016 N N . GLY A 1 127 ? 12.388 -8.934 -29.463 1.00 87.00 127 GLY A N 1
ATOM 1017 C CA . GLY A 1 127 ? 13.753 -8.490 -29.765 1.00 87.00 127 GLY A CA 1
ATOM 1018 C C . GLY A 1 127 ? 13.860 -7.191 -30.577 1.00 87.00 127 GLY A C 1
ATOM 1019 O O . GLY A 1 127 ? 14.958 -6.821 -30.984 1.00 87.00 127 GLY A O 1
ATOM 1020 N N . ARG A 1 128 ? 12.759 -6.465 -30.826 1.00 86.94 128 ARG A N 1
ATOM 1021 C CA . ARG A 1 128 ? 12.783 -5.222 -31.622 1.00 86.94 128 ARG A CA 1
ATOM 1022 C C . ARG A 1 128 ? 13.087 -4.006 -30.756 1.00 86.94 128 ARG A C 1
ATOM 1024 O O . ARG A 1 128 ? 12.539 -3.864 -29.661 1.00 86.94 128 ARG A O 1
ATOM 1031 N N . TYR A 1 129 ? 13.885 -3.091 -31.296 1.00 86.12 129 TYR A N 1
ATOM 1032 C CA . TYR A 1 129 ? 14.238 -1.839 -30.637 1.00 86.12 129 TYR A CA 1
ATOM 1033 C C . TYR A 1 129 ? 13.149 -0.774 -30.783 1.00 86.12 129 TYR A C 1
ATOM 1035 O O . TYR A 1 129 ? 12.509 -0.631 -31.826 1.00 86.12 129 TYR A O 1
ATOM 1043 N N . LEU A 1 130 ? 12.982 0.034 -29.739 1.00 82.00 130 LEU A N 1
ATOM 1044 C CA . LEU A 1 130 ? 12.199 1.261 -29.786 1.00 82.00 130 LEU A CA 1
ATOM 1045 C C . LEU A 1 130 ? 12.782 2.175 -30.876 1.00 82.00 130 LEU A C 1
ATOM 1047 O O . LEU A 1 130 ? 13.993 2.376 -30.913 1.00 82.00 130 LEU A O 1
ATOM 1051 N N . LYS A 1 131 ? 11.943 2.790 -31.727 1.00 71.44 131 LYS A N 1
ATOM 1052 C CA . LYS A 1 131 ? 12.380 3.616 -32.882 1.00 71.44 131 LYS A CA 1
ATOM 1053 C C . LYS A 1 131 ? 13.488 4.643 -32.569 1.00 71.44 131 LYS A C 1
ATOM 1055 O O . LYS A 1 131 ? 14.304 4.944 -33.434 1.00 71.44 131 LYS A O 1
ATOM 1060 N N . ARG A 1 132 ? 13.546 5.183 -31.342 1.00 65.94 132 ARG A N 1
ATOM 1061 C CA . ARG A 1 132 ? 14.625 6.094 -30.897 1.00 65.94 132 ARG A CA 1
ATOM 1062 C C . ARG A 1 132 ? 15.977 5.391 -30.669 1.00 65.94 132 ARG A C 1
ATOM 1064 O O . ARG A 1 132 ? 17.010 6.001 -30.916 1.00 65.94 132 ARG A O 1
ATOM 1071 N N . HIS A 1 133 ? 15.982 4.129 -30.240 1.00 59.38 133 HIS A N 1
ATOM 1072 C CA . HIS A 1 133 ? 17.186 3.302 -30.070 1.00 59.38 133 HIS A CA 1
ATOM 1073 C C . HIS A 1 133 ? 17.714 2.733 -31.391 1.00 59.38 133 HIS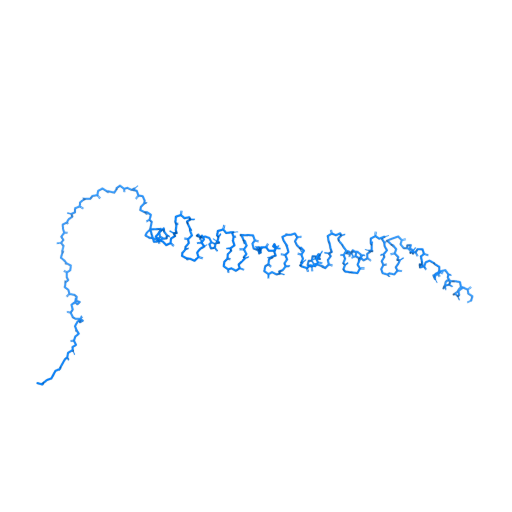 A C 1
ATOM 1075 O O . HIS A 1 133 ? 18.920 2.534 -31.538 1.00 59.38 133 HIS A O 1
ATOM 1081 N N . ASP A 1 134 ? 16.832 2.533 -32.368 1.00 57.22 134 ASP A N 1
ATOM 1082 C CA . ASP A 1 134 ? 17.178 1.948 -33.663 1.00 57.22 134 ASP A CA 1
ATOM 1083 C C . ASP A 1 134 ? 18.208 2.785 -34.458 1.00 57.22 134 ASP A C 1
ATOM 1085 O O . ASP A 1 134 ? 19.129 2.237 -35.064 1.00 57.22 134 ASP A O 1
ATOM 1089 N N . ARG A 1 135 ? 18.148 4.126 -34.374 1.00 57.69 135 ARG A N 1
ATOM 1090 C CA . ARG A 1 135 ? 19.133 5.010 -35.037 1.00 57.69 135 ARG A CA 1
ATOM 1091 C C . ARG A 1 135 ? 20.550 4.853 -34.469 1.00 57.69 135 ARG A C 1
ATOM 1093 O O . ARG A 1 135 ? 21.512 4.810 -35.230 1.00 57.69 135 ARG A O 1
ATOM 1100 N N . ARG A 1 136 ? 20.684 4.729 -33.140 1.00 57.78 136 ARG A N 1
ATOM 1101 C CA . ARG A 1 136 ? 21.986 4.567 -32.459 1.00 57.78 136 ARG A CA 1
ATOM 1102 C C . ARG A 1 136 ? 22.626 3.204 -32.738 1.00 57.78 136 ARG A C 1
ATOM 1104 O O . ARG A 1 136 ? 23.846 3.113 -32.836 1.00 57.78 136 ARG A O 1
ATOM 1111 N N . ILE A 1 137 ? 21.823 2.151 -32.879 1.00 58.38 137 ILE A N 1
ATOM 1112 C CA . ILE A 1 137 ? 22.327 0.786 -33.106 1.00 58.38 137 ILE A CA 1
ATOM 1113 C C . ILE A 1 137 ? 22.770 0.587 -34.554 1.00 58.38 137 ILE A C 1
ATOM 1115 O O . ILE A 1 137 ? 23.820 -0.015 -34.784 1.00 58.38 137 ILE A O 1
ATOM 1119 N N . ARG A 1 138 ? 22.035 1.148 -35.525 1.00 57.22 138 ARG A N 1
ATOM 1120 C CA . ARG A 1 138 ? 22.450 1.122 -36.936 1.00 57.22 138 ARG A CA 1
ATOM 1121 C C . ARG A 1 138 ? 23.822 1.764 -37.157 1.00 57.22 138 ARG A C 1
ATOM 1123 O O . ARG A 1 138 ? 24.613 1.225 -37.922 1.00 57.22 138 ARG A O 1
ATOM 1130 N N . HIS A 1 139 ? 24.139 2.842 -36.437 1.00 53.56 139 HIS A N 1
ATOM 1131 C CA . HIS A 1 139 ? 25.471 3.455 -36.491 1.00 53.56 139 HIS A CA 1
ATOM 1132 C C . HIS A 1 139 ? 26.575 2.528 -35.961 1.00 53.56 139 HIS A C 1
ATOM 1134 O O . HIS A 1 139 ? 27.592 2.357 -36.622 1.00 53.56 139 HIS A O 1
ATOM 1140 N N . ARG A 1 140 ? 26.367 1.851 -34.823 1.00 54.25 140 ARG A N 1
ATOM 1141 C CA . ARG A 1 140 ? 27.380 0.939 -34.254 1.00 54.25 140 ARG A CA 1
ATOM 1142 C C . ARG A 1 140 ? 27.642 -0.311 -35.096 1.00 54.25 140 ARG A C 1
ATOM 1144 O O . ARG A 1 140 ? 28.751 -0.828 -35.054 1.00 54.25 140 ARG A O 1
ATOM 1151 N N . ARG A 1 141 ? 26.649 -0.808 -35.843 1.00 54.06 141 ARG A N 1
ATOM 1152 C CA . ARG A 1 141 ? 26.844 -1.964 -36.738 1.00 54.06 141 ARG A CA 1
ATOM 1153 C C . ARG A 1 141 ? 27.675 -1.621 -37.975 1.00 54.06 141 ARG A C 1
ATOM 1155 O O . ARG A 1 141 ? 28.449 -2.465 -38.396 1.00 54.06 141 ARG A O 1
ATOM 1162 N N . ARG A 1 142 ? 27.564 -0.398 -38.508 1.00 53.56 142 ARG A N 1
ATOM 1163 C CA . ARG A 1 142 ? 28.369 0.042 -39.663 1.00 53.56 142 ARG A CA 1
ATOM 1164 C C . ARG A 1 142 ? 29.853 0.216 -39.335 1.00 53.56 142 ARG A C 1
ATOM 1166 O O . ARG A 1 142 ? 30.682 -0.114 -40.162 1.00 53.56 142 ARG A O 1
ATOM 1173 N N . VAL A 1 143 ? 30.187 0.666 -38.125 1.00 56.34 143 VAL A N 1
ATOM 1174 C CA . VAL A 1 143 ? 31.591 0.884 -37.714 1.00 56.34 143 VAL A CA 1
ATOM 1175 C C . VAL A 1 143 ? 32.329 -0.431 -37.410 1.00 56.34 143 VAL A C 1
ATOM 1177 O O . VAL A 1 143 ? 33.546 -0.453 -37.381 1.00 56.34 143 VAL A O 1
ATOM 1180 N N . ARG A 1 144 ? 31.609 -1.539 -37.183 1.00 50.84 144 ARG A N 1
ATOM 1181 C CA . ARG A 1 144 ? 32.202 -2.858 -36.891 1.00 50.84 144 ARG A CA 1
ATOM 1182 C C . ARG A 1 144 ? 32.388 -3.755 -38.118 1.00 50.84 144 ARG A C 1
ATOM 1184 O O . ARG A 1 144 ? 32.867 -4.869 -37.951 1.00 50.84 144 ARG A O 1
ATOM 1191 N N . SER A 1 145 ? 31.952 -3.321 -39.302 1.00 48.62 145 SER A N 1
ATOM 1192 C CA . SER A 1 145 ? 32.084 -4.089 -40.548 1.00 48.62 145 SER A CA 1
ATOM 1193 C C . SER A 1 145 ? 33.080 -3.459 -41.528 1.00 48.62 145 SER A C 1
ATOM 1195 O O . SER A 1 145 ? 32.937 -3.658 -42.734 1.00 48.62 145 SER A O 1
ATOM 1197 N N . HIS A 1 146 ? 34.005 -2.636 -41.035 1.00 44.12 146 HIS A N 1
ATOM 1198 C CA . HIS A 1 146 ? 35.179 -2.147 -41.760 1.00 44.12 146 HIS A CA 1
ATOM 1199 C C . HIS A 1 146 ? 36.408 -2.513 -40.936 1.00 44.12 146 HIS A C 1
ATOM 1201 O O . HIS A 1 146 ? 36.307 -2.394 -39.691 1.00 44.12 146 HIS A O 1
#

Foldseek 3Di:
DDDDDDDDDPPPDDDDDDDDDDDDDPPPPPDPPPVVVVQVVQADPVQAGPVQAHPVQAHPVQAHPVQAHPVQAHPVQAHPVQAHPVQAHDPQAHPVQAHPVQAHPVQAHPVQAHPVQAHPLQAHPVRDHDPVVVVVVVVVVVVVVD